Protein AF-A0A8T4CIF2-F1 (afdb_monomer_lite)

Sequence (148 aa):
MRYYLQEITRAQEEERKRIARELHDDTTQVLGSISRQLDNFLRKKHGFAPNEVFFLRDLQAQLNQGAQGVNRFVQNLRPSLLDDLGLIPALRSLVKELQESDGVSTGLKLCGRERRFSLEVELLLFRIVQEAVNNIRKHAQASEAEVV

Radius of gyration: 19.33 Å; chains: 1; bounding box: 46×39×64 Å

Foldseek 3Di:
DVVVVVVVVVVLLVVLVVVLVCLCVPPLVVLVVVLVVLVVCLVPDDDDDPVRNVVSVVVSVVSVVVSVVSVVVSCVSPNVCCVPPNQPSSLVVLQVCLCVPVVAAEEEDDPDDDDHDPSVVSRVVSVVVNVVSVCCRPPVPHNYDYHD

Secondary structure (DSSP, 8-state):
-HHHHHHHHHHHHHHHHHHHHHIIIIIIHHHHHHHHHHHHHHHH-----HHHHHHHHHHHHHHHHHHHHHHHHHHHH--HHHHHH-HHHHHHHHHHHHHHHH--EEEE---S------HHHHHHHHHHHHHHHHHIIIII--SEEEE-

Structure (mmCIF, N/CA/C/O backbone):
data_AF-A0A8T4CIF2-F1
#
_entry.id   AF-A0A8T4CIF2-F1
#
loop_
_atom_site.group_PDB
_atom_site.id
_atom_site.type_symbol
_atom_site.label_atom_id
_atom_site.label_alt_id
_atom_site.label_comp_id
_atom_site.label_asym_id
_atom_site.label_entity_id
_atom_site.label_seq_id
_atom_site.pdbx_PDB_ins_code
_atom_site.Cartn_x
_atom_site.Cartn_y
_atom_site.Cartn_z
_atom_site.occupancy
_atom_site.B_iso_or_equiv
_atom_site.auth_seq_id
_atom_site.auth_comp_id
_atom_site.auth_asym_id
_atom_site.auth_atom_id
_atom_site.pdbx_PDB_model_num
ATOM 1 N N . MET A 1 1 ? -5.654 17.792 31.485 1.00 66.50 1 MET A N 1
ATOM 2 C CA . MET A 1 1 ? -4.666 16.805 30.985 1.00 66.50 1 MET A CA 1
ATOM 3 C C . MET A 1 1 ? -5.206 15.961 29.827 1.00 66.50 1 MET A C 1
ATOM 5 O O . MET A 1 1 ? -4.569 15.957 28.788 1.00 66.50 1 MET A O 1
ATOM 9 N N . ARG A 1 2 ? -6.391 15.327 29.935 1.00 74.06 2 ARG A N 1
ATOM 10 C CA . ARG A 1 2 ? -6.993 14.543 28.827 1.00 74.06 2 ARG A CA 1
ATOM 11 C C . ARG A 1 2 ? -7.259 15.338 27.535 1.00 74.06 2 ARG A C 1
ATOM 13 O O . ARG A 1 2 ? -6.986 14.818 26.466 1.00 74.06 2 ARG A O 1
ATOM 20 N N . TYR A 1 3 ? -7.699 16.594 27.644 1.00 81.62 3 TYR A N 1
ATOM 21 C CA . TYR A 1 3 ? -7.923 17.480 26.489 1.00 81.62 3 TYR A CA 1
ATOM 22 C C . TYR A 1 3 ? -6.649 17.709 25.656 1.00 81.62 3 TYR A C 1
ATOM 24 O O . TYR A 1 3 ? -6.652 17.510 24.451 1.00 81.62 3 TYR A O 1
ATOM 32 N N . TYR A 1 4 ? -5.530 18.037 26.311 1.00 83.38 4 TYR A N 1
ATOM 33 C CA . TYR A 1 4 ? -4.248 18.243 25.628 1.00 83.38 4 TYR A CA 1
ATOM 34 C C . TYR A 1 4 ? -3.726 16.973 24.953 1.00 83.38 4 TYR A C 1
ATOM 36 O O . TYR A 1 4 ? -3.153 17.055 23.876 1.00 83.38 4 TYR A O 1
ATOM 44 N N . LEU A 1 5 ? -3.947 15.800 25.557 1.00 83.12 5 LEU A N 1
ATOM 45 C CA . LEU A 1 5 ? -3.587 14.528 24.928 1.00 83.12 5 LEU A CA 1
ATOM 46 C C . LEU A 1 5 ? -4.413 14.277 23.660 1.00 83.12 5 LEU A C 1
ATOM 48 O O . LEU A 1 5 ? -3.841 13.894 22.648 1.00 83.12 5 LEU A O 1
ATOM 52 N N . GLN A 1 6 ? -5.722 14.547 23.693 1.00 82.38 6 GLN A N 1
ATOM 53 C CA . GLN A 1 6 ? -6.579 14.433 22.508 1.00 82.38 6 GLN A CA 1
ATOM 54 C C . GLN A 1 6 ? -6.160 15.403 21.397 1.00 82.38 6 GLN A C 1
ATOM 56 O O . GLN A 1 6 ? -6.044 14.984 20.250 1.00 82.38 6 GLN A O 1
ATOM 61 N N . GLU A 1 7 ? -5.866 16.660 21.731 1.00 85.19 7 GLU A N 1
ATOM 62 C CA . GLU A 1 7 ? -5.411 17.656 20.752 1.00 85.19 7 GLU A CA 1
ATOM 63 C C . GLU A 1 7 ? -4.050 17.296 20.141 1.00 85.19 7 GLU A C 1
ATOM 65 O O . GLU A 1 7 ? -3.871 17.416 18.932 1.00 85.19 7 GLU A O 1
ATOM 70 N N . ILE A 1 8 ? -3.104 16.780 20.936 1.00 89.00 8 ILE A N 1
ATOM 71 C CA . ILE A 1 8 ? -1.807 16.312 20.423 1.00 89.00 8 ILE A CA 1
ATOM 72 C C . ILE A 1 8 ? -1.992 15.116 19.483 1.00 89.00 8 ILE A C 1
ATOM 74 O O . ILE A 1 8 ? -1.406 15.098 18.401 1.00 89.00 8 ILE A O 1
ATOM 78 N N . THR A 1 9 ? -2.805 14.126 19.864 1.00 83.31 9 THR A N 1
ATOM 79 C CA . THR A 1 9 ? -3.092 12.966 19.006 1.00 83.31 9 THR A CA 1
ATOM 80 C C . THR A 1 9 ? -3.753 13.399 17.702 1.00 83.31 9 THR A C 1
ATOM 82 O O . THR A 1 9 ? -3.343 12.960 16.631 1.00 83.31 9 THR A O 1
ATOM 85 N N . ARG A 1 10 ? -4.725 14.311 17.769 1.00 82.25 10 ARG A N 1
ATOM 86 C CA . ARG A 1 10 ? -5.386 14.852 16.583 1.00 82.25 10 ARG A CA 1
ATOM 87 C C . ARG A 1 10 ? -4.408 15.592 15.672 1.00 82.25 10 ARG A C 1
ATOM 89 O O . ARG A 1 10 ? -4.390 15.324 14.475 1.00 82.25 10 ARG A O 1
ATOM 96 N N . ALA A 1 11 ? -3.570 16.465 16.227 1.00 86.00 11 ALA A N 1
ATOM 97 C CA . ALA A 1 11 ? -2.552 17.180 15.463 1.00 86.00 11 ALA A CA 1
ATOM 98 C C . ALA A 1 11 ? -1.562 16.214 14.787 1.00 86.00 11 ALA A C 1
ATOM 100 O O . ALA A 1 11 ? -1.193 16.411 13.631 1.00 86.00 11 ALA A O 1
ATOM 101 N N . GLN A 1 12 ? -1.175 15.129 15.465 1.00 87.00 12 GLN A N 1
ATOM 102 C CA . GLN A 1 12 ? -0.344 14.084 14.864 1.00 87.00 12 GLN A CA 1
ATOM 103 C C . GLN A 1 12 ? -1.046 13.363 13.705 1.00 87.00 12 GLN A C 1
ATOM 105 O O . GLN A 1 12 ? -0.405 13.088 12.692 1.00 87.00 12 GLN A O 1
ATOM 110 N N . GLU A 1 13 ? -2.339 13.063 13.819 1.00 83.44 13 GLU A N 1
ATOM 111 C CA . GLU A 1 13 ? -3.110 12.440 12.734 1.00 83.44 13 GLU A CA 1
ATOM 112 C C . GLU A 1 13 ? -3.302 13.379 11.535 1.00 83.44 13 GLU A C 1
ATOM 114 O O . GLU A 1 13 ? -3.204 12.955 10.379 1.00 83.44 13 GLU A O 1
ATOM 119 N N . GLU A 1 14 ? -3.521 14.670 11.788 1.00 85.69 14 GLU A N 1
ATOM 120 C CA . GLU A 1 14 ? -3.579 15.696 10.744 1.00 85.69 14 GLU A CA 1
ATOM 121 C C . GLU A 1 14 ? -2.226 15.857 10.031 1.00 85.69 14 GLU A C 1
ATOM 123 O O . GLU A 1 14 ? -2.179 15.973 8.804 1.00 85.69 14 GLU A O 1
ATOM 128 N N . GLU A 1 15 ? -1.116 15.758 10.760 1.00 89.19 15 GLU A N 1
ATOM 129 C CA . GLU A 1 15 ? 0.220 15.808 10.167 1.00 89.19 15 GLU A CA 1
ATOM 130 C C . GLU A 1 15 ? 0.539 14.544 9.356 1.00 89.19 15 GLU A C 1
ATOM 132 O O . GLU A 1 15 ? 0.995 14.631 8.214 1.00 89.19 15 GLU A O 1
ATOM 137 N N . ARG A 1 16 ? 0.191 13.355 9.868 1.00 88.19 16 ARG A N 1
ATOM 138 C CA . ARG A 1 16 ? 0.268 12.097 9.101 1.00 88.19 16 ARG A CA 1
ATOM 139 C C . ARG A 1 16 ? -0.547 12.182 7.811 1.00 88.19 16 ARG A C 1
ATOM 141 O O . ARG A 1 16 ? -0.088 11.724 6.767 1.00 88.19 16 ARG A O 1
ATOM 148 N N . LYS A 1 17 ? -1.730 12.807 7.855 1.00 84.38 17 LYS A N 1
ATOM 149 C CA . LYS A 1 17 ? -2.561 13.093 6.672 1.00 84.38 17 LYS A CA 1
ATOM 150 C C . LYS A 1 17 ? -1.881 14.001 5.672 1.00 84.38 17 LYS A C 1
ATOM 152 O O . LYS A 1 17 ? -2.031 13.777 4.471 1.00 84.38 17 LYS A O 1
ATOM 157 N N . ARG A 1 18 ? -1.231 15.060 6.141 1.00 88.25 18 ARG A N 1
ATOM 158 C CA . ARG A 1 18 ? -0.542 16.014 5.273 1.00 88.25 18 ARG A CA 1
ATOM 159 C C . ARG A 1 18 ? 0.618 15.331 4.554 1.00 88.25 18 ARG A C 1
ATOM 161 O O . ARG A 1 18 ? 0.627 15.311 3.329 1.00 88.25 18 ARG A O 1
ATOM 168 N N . ILE A 1 19 ? 1.498 14.668 5.304 1.00 89.50 19 ILE A N 1
ATOM 169 C CA 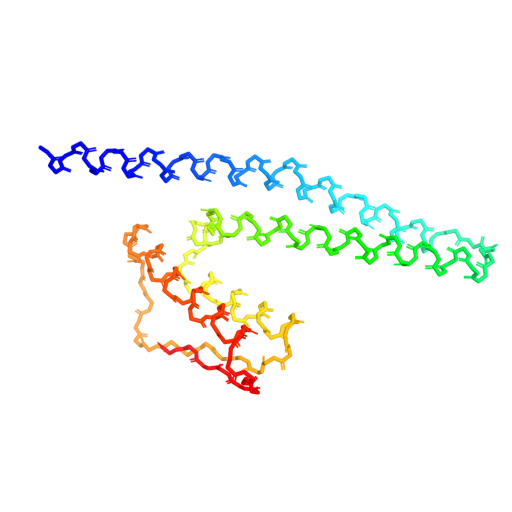. ILE A 1 19 ? 2.671 13.976 4.756 1.00 89.50 19 ILE A CA 1
ATOM 170 C C . ILE A 1 19 ? 2.254 12.848 3.798 1.00 89.50 19 ILE A C 1
ATOM 172 O O . ILE A 1 19 ? 2.850 12.690 2.737 1.00 89.50 19 ILE A O 1
ATOM 176 N N . ALA A 1 20 ? 1.214 12.072 4.132 1.00 86.94 20 ALA A N 1
ATOM 177 C CA . ALA A 1 20 ? 0.744 10.987 3.268 1.00 86.94 20 ALA A CA 1
ATOM 178 C C . ALA A 1 20 ? 0.238 11.510 1.916 1.00 86.94 20 ALA A C 1
ATOM 180 O O . ALA A 1 20 ? 0.521 10.900 0.887 1.00 86.94 20 ALA A O 1
ATOM 181 N N . ARG A 1 21 ? -0.476 12.645 1.917 1.00 84.06 21 ARG A N 1
ATOM 182 C CA . ARG A 1 21 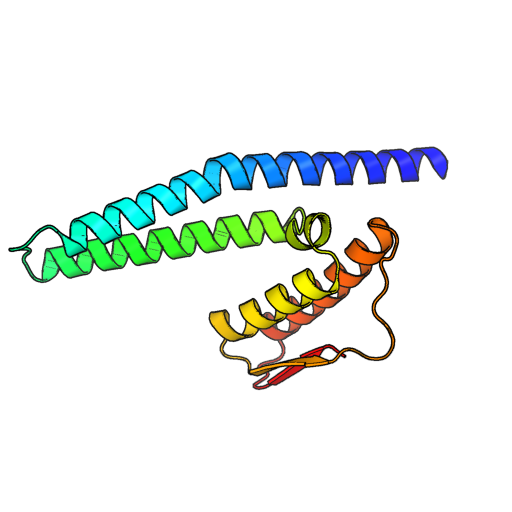? -0.943 13.300 0.689 1.00 84.06 21 ARG A CA 1
ATOM 183 C C . ARG A 1 21 ? 0.212 13.846 -0.138 1.00 84.06 21 ARG A C 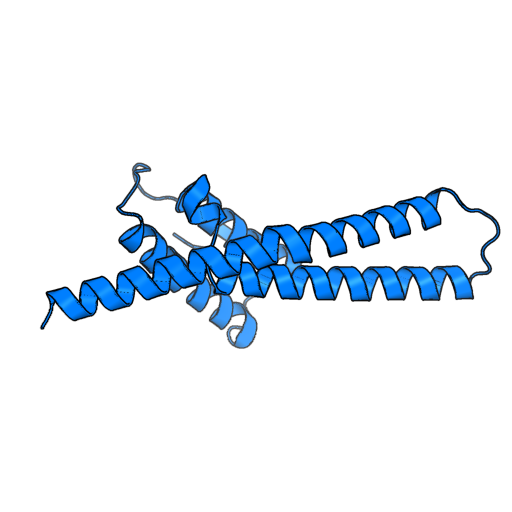1
ATOM 185 O O . ARG A 1 21 ? 0.287 13.509 -1.307 1.00 84.06 21 ARG A O 1
ATOM 192 N N . GLU A 1 22 ? 1.143 14.582 0.467 1.00 86.50 22 GLU A N 1
ATOM 193 C CA . GLU A 1 22 ? 2.319 15.112 -0.245 1.00 86.50 22 GLU A CA 1
ATOM 194 C C . GLU A 1 22 ? 3.144 13.990 -0.897 1.00 86.50 22 GLU A C 1
ATOM 196 O O . GLU A 1 22 ? 3.489 14.064 -2.072 1.00 86.50 22 GLU A O 1
ATOM 201 N N . LEU A 1 23 ? 3.384 12.885 -0.185 1.00 85.75 23 LEU A N 1
ATOM 202 C CA . LEU A 1 23 ? 4.086 11.730 -0.754 1.00 85.75 23 LEU A CA 1
ATOM 203 C C . LEU A 1 23 ? 3.295 11.033 -1.868 1.00 85.75 23 LEU A C 1
ATOM 205 O O . LEU A 1 23 ? 3.884 10.571 -2.850 1.00 85.75 23 LEU A O 1
ATOM 209 N N . HIS A 1 24 ? 1.973 10.925 -1.731 1.00 80.94 24 HIS A N 1
ATOM 210 C CA . HIS A 1 24 ? 1.136 10.338 -2.771 1.00 80.94 24 HIS A CA 1
ATOM 211 C C . HIS A 1 24 ? 1.131 11.204 -4.036 1.00 80.94 24 HIS A C 1
ATOM 213 O O . HIS A 1 24 ? 1.447 10.706 -5.120 1.00 80.94 24 HIS A O 1
ATOM 219 N N . ASP A 1 25 ? 0.831 12.490 -3.881 1.00 80.81 25 ASP A N 1
ATOM 220 C CA . ASP A 1 25 ? 0.671 13.434 -4.981 1.00 80.81 25 ASP A CA 1
ATOM 221 C C . ASP A 1 25 ? 1.999 13.677 -5.703 1.00 80.81 25 ASP A C 1
ATOM 223 O O . ASP A 1 25 ? 2.046 13.565 -6.924 1.00 80.81 25 ASP A O 1
ATOM 227 N N . ASP A 1 26 ? 3.102 13.884 -4.982 1.00 82.12 26 ASP A N 1
ATOM 228 C CA . ASP A 1 26 ? 4.379 14.191 -5.630 1.00 82.12 26 ASP A CA 1
ATOM 229 C C . ASP A 1 26 ? 5.135 12.922 -6.041 1.00 82.12 26 ASP A C 1
ATOM 231 O O . ASP A 1 26 ? 5.588 12.781 -7.178 1.00 82.12 26 ASP A O 1
ATOM 235 N N . THR A 1 27 ? 5.285 11.953 -5.134 1.00 84.06 27 THR A N 1
ATOM 236 C CA . THR A 1 27 ? 6.225 10.840 -5.360 1.00 84.06 27 THR A CA 1
ATOM 237 C C . THR A 1 27 ? 5.586 9.701 -6.150 1.00 84.06 27 THR A C 1
ATOM 239 O O . THR A 1 27 ? 6.175 9.191 -7.107 1.00 84.06 27 THR A O 1
ATOM 242 N N . THR A 1 28 ? 4.362 9.300 -5.792 1.00 80.69 28 THR A N 1
ATOM 243 C CA . THR A 1 28 ? 3.689 8.172 -6.464 1.00 80.69 28 THR A CA 1
ATOM 244 C C . THR A 1 28 ? 3.302 8.537 -7.896 1.00 80.69 28 THR A C 1
ATOM 246 O O . THR A 1 28 ? 3.469 7.717 -8.805 1.00 80.69 28 THR A O 1
ATOM 249 N N . GLN A 1 29 ? 2.851 9.774 -8.135 1.00 82.88 29 GLN A N 1
ATOM 250 C CA . GLN A 1 29 ? 2.520 10.232 -9.486 1.00 82.88 29 GLN A CA 1
ATOM 251 C C . GLN A 1 29 ? 3.747 10.288 -10.400 1.00 82.88 29 GLN A C 1
ATOM 253 O O . GLN A 1 29 ? 3.670 9.818 -11.540 1.00 82.88 29 GLN A O 1
ATOM 258 N N . VAL A 1 30 ? 4.883 10.803 -9.913 1.00 88.75 30 VAL A N 1
ATOM 259 C CA . VAL A 1 30 ? 6.131 10.857 -10.691 1.00 88.75 30 VAL A CA 1
ATOM 260 C C . VAL A 1 30 ? 6.605 9.449 -11.049 1.00 88.75 30 VAL A C 1
ATOM 262 O O . VAL A 1 30 ? 6.837 9.170 -12.227 1.00 88.75 30 VAL A O 1
ATOM 265 N N . LEU A 1 31 ? 6.660 8.527 -10.082 1.00 87.88 31 LEU A N 1
ATOM 266 C CA . LEU A 1 31 ? 7.051 7.137 -10.341 1.00 87.88 31 LEU A CA 1
ATOM 267 C C . LEU A 1 31 ? 6.092 6.446 -11.322 1.00 87.88 31 LEU A C 1
ATOM 269 O O . LEU A 1 31 ? 6.529 5.802 -12.277 1.00 87.88 31 LEU A O 1
ATOM 273 N N . GLY A 1 32 ? 4.781 6.636 -11.159 1.00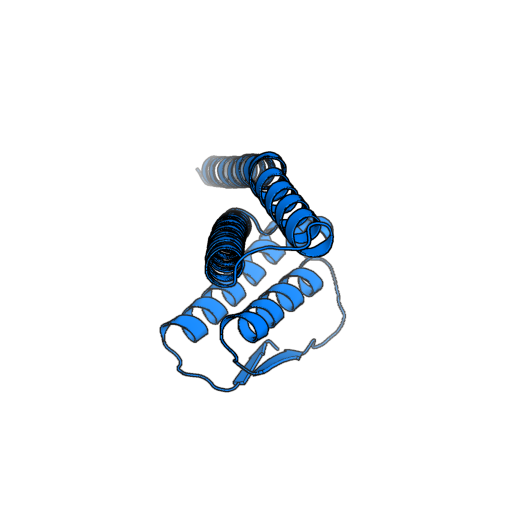 85.00 32 GLY A N 1
ATOM 274 C CA . GLY A 1 32 ? 3.781 6.106 -12.087 1.00 85.00 32 GLY A CA 1
ATOM 275 C C . GLY A 1 32 ? 3.878 6.711 -13.494 1.00 85.00 32 GLY A C 1
ATOM 276 O O . GLY A 1 32 ? 3.593 6.038 -14.486 1.00 85.00 32 GLY A O 1
ATOM 277 N N . SER A 1 33 ? 4.280 7.977 -13.615 1.00 89.12 33 SER A N 1
ATOM 278 C CA . SER A 1 33 ? 4.547 8.626 -14.903 1.00 89.12 33 SER A CA 1
ATOM 279 C C . SER A 1 33 ? 5.766 8.011 -15.592 1.00 89.12 33 SER A C 1
ATOM 281 O O . SER A 1 33 ? 5.662 7.592 -16.746 1.00 89.12 33 SER A O 1
ATOM 283 N N . ILE A 1 34 ? 6.880 7.856 -14.870 1.00 90.62 34 ILE A N 1
ATOM 284 C CA . ILE A 1 34 ? 8.111 7.248 -15.397 1.00 90.62 34 ILE A CA 1
ATOM 285 C C . ILE A 1 34 ? 7.856 5.797 -15.831 1.00 90.62 34 ILE A C 1
ATOM 287 O O . ILE A 1 34 ? 8.246 5.416 -16.935 1.00 90.62 34 ILE A O 1
ATOM 291 N N . SER A 1 35 ? 7.129 5.008 -15.027 1.00 88.62 35 SER A N 1
ATOM 292 C CA . SER A 1 35 ? 6.779 3.616 -15.363 1.00 88.62 35 SER A CA 1
ATOM 293 C C . SER A 1 35 ? 6.014 3.532 -16.684 1.00 88.62 35 SER A C 1
ATOM 295 O O . SER A 1 35 ? 6.350 2.742 -17.569 1.00 88.62 35 SER A O 1
ATOM 297 N N . ARG A 1 36 ? 5.021 4.415 -16.863 1.00 88.62 36 ARG A N 1
ATOM 298 C CA . ARG A 1 36 ? 4.222 4.502 -18.094 1.00 88.62 36 ARG A CA 1
ATOM 299 C C . ARG A 1 36 ? 5.043 4.973 -19.291 1.00 88.62 36 ARG A C 1
ATOM 301 O O . ARG A 1 36 ? 4.863 4.448 -20.387 1.00 88.62 36 ARG A O 1
ATOM 308 N N . GLN A 1 37 ? 5.928 5.952 -19.111 1.00 90.62 37 GLN A N 1
ATOM 309 C CA . GLN A 1 37 ? 6.816 6.420 -20.179 1.00 90.62 37 GLN A CA 1
ATOM 310 C C . GLN A 1 37 ? 7.756 5.306 -20.650 1.00 90.62 37 GLN A C 1
ATOM 312 O O . GLN A 1 37 ? 7.897 5.101 -21.856 1.00 90.62 37 GLN A O 1
ATOM 317 N N . LEU A 1 38 ? 8.327 4.545 -19.715 1.00 90.50 38 LEU A N 1
ATOM 318 C CA . LEU A 1 38 ? 9.194 3.410 -20.015 1.00 90.50 38 LEU A CA 1
ATOM 319 C C . LEU A 1 38 ? 8.439 2.275 -20.723 1.00 90.50 38 LEU A C 1
ATOM 321 O O . LEU A 1 38 ? 8.923 1.764 -21.732 1.00 90.50 38 LEU A O 1
ATOM 325 N N . ASP A 1 39 ? 7.231 1.926 -20.263 1.00 87.81 39 ASP A N 1
ATOM 326 C CA . ASP A 1 39 ? 6.411 0.898 -20.922 1.00 87.81 39 ASP A CA 1
ATOM 327 C C . ASP A 1 39 ? 6.033 1.315 -22.352 1.00 87.81 39 ASP A C 1
ATOM 329 O O . ASP A 1 39 ? 6.124 0.528 -23.295 1.00 87.81 39 ASP A O 1
ATOM 333 N N . ASN A 1 40 ? 5.684 2.590 -22.545 1.00 89.31 40 ASN A N 1
ATOM 334 C CA . ASN A 1 40 ? 5.406 3.146 -23.867 1.00 89.31 40 ASN A CA 1
ATOM 335 C C . ASN A 1 40 ? 6.637 3.121 -24.782 1.00 89.31 40 ASN A C 1
ATOM 337 O O . ASN A 1 40 ? 6.505 2.821 -25.969 1.00 89.31 40 ASN A O 1
ATOM 341 N N . PHE A 1 41 ? 7.823 3.428 -24.252 1.00 88.69 41 PHE A N 1
ATOM 342 C CA . PHE A 1 41 ? 9.076 3.381 -25.004 1.00 88.69 41 PHE A CA 1
ATOM 343 C C . PHE A 1 41 ? 9.404 1.956 -25.463 1.00 88.69 41 PHE A C 1
ATOM 345 O O . PHE A 1 41 ? 9.696 1.746 -26.642 1.00 88.69 41 PHE A O 1
ATOM 352 N N . LEU A 1 42 ? 9.258 0.976 -24.566 1.00 87.38 42 LEU A N 1
ATOM 353 C CA . LEU A 1 42 ? 9.446 -0.445 -24.863 1.00 87.38 42 LEU A CA 1
ATOM 354 C C . LEU A 1 42 ? 8.470 -0.967 -25.925 1.00 87.38 42 LEU A C 1
ATOM 356 O O . LEU A 1 42 ? 8.850 -1.798 -26.745 1.00 87.38 42 LEU A O 1
ATOM 360 N N . ARG A 1 43 ? 7.222 -0.482 -25.932 1.00 86.06 43 ARG A N 1
ATOM 361 C CA . ARG A 1 43 ? 6.211 -0.884 -26.925 1.00 86.06 43 ARG A CA 1
ATOM 362 C C . ARG A 1 43 ? 6.414 -0.242 -28.299 1.00 86.06 43 ARG A C 1
ATOM 364 O O . ARG A 1 43 ? 6.100 -0.873 -29.302 1.00 86.06 43 ARG A O 1
ATOM 371 N N . LYS A 1 44 ? 6.869 1.017 -28.351 1.00 87.75 44 LYS A N 1
ATOM 372 C CA . LYS A 1 44 ? 6.940 1.812 -29.594 1.00 87.75 44 LYS A CA 1
ATOM 373 C C . LYS A 1 44 ? 8.259 1.681 -30.349 1.00 87.75 44 LYS A C 1
ATOM 375 O O . LYS A 1 44 ? 8.268 1.866 -31.562 1.00 87.75 44 LYS A O 1
ATOM 380 N N . LYS A 1 45 ? 9.375 1.440 -29.658 1.00 84.00 45 LYS A N 1
ATOM 381 C CA . LYS A 1 45 ? 10.688 1.334 -30.301 1.00 84.00 45 LYS A CA 1
ATOM 382 C C . LYS A 1 45 ? 10.975 -0.124 -30.664 1.00 84.00 45 LYS A C 1
ATOM 384 O O . LYS A 1 45 ? 10.807 -1.031 -29.856 1.00 84.00 45 LYS A O 1
ATOM 389 N N . HIS A 1 46 ? 11.420 -0.334 -31.897 1.00 81.25 46 HIS A N 1
ATOM 390 C CA . HIS A 1 46 ? 11.844 -1.634 -32.412 1.00 81.25 46 HIS A CA 1
ATOM 391 C C . HIS A 1 46 ? 13.361 -1.647 -32.633 1.00 81.25 46 HIS A C 1
ATOM 393 O O . HIS A 1 46 ? 13.992 -0.592 -32.694 1.00 81.25 46 HIS A O 1
ATOM 399 N N . GLY A 1 47 ? 13.944 -2.843 -32.752 1.00 85.62 47 GLY A N 1
ATOM 400 C CA . GLY A 1 47 ? 15.375 -3.010 -33.027 1.00 85.62 47 GLY A CA 1
ATOM 401 C C . GLY A 1 47 ? 16.285 -2.962 -31.798 1.00 85.62 47 GLY A C 1
ATOM 402 O O . GLY A 1 47 ? 17.486 -2.781 -31.957 1.00 85.62 47 GLY A O 1
ATOM 403 N N . PHE A 1 48 ? 15.738 -3.125 -30.590 1.00 85.75 48 PHE A N 1
ATOM 404 C CA . PHE A 1 48 ? 16.564 -3.333 -29.402 1.00 85.75 48 PHE A CA 1
ATOM 405 C C . PHE A 1 48 ? 17.316 -4.660 -29.491 1.00 85.75 48 PHE A C 1
ATOM 407 O O . PHE A 1 48 ? 16.729 -5.693 -29.828 1.00 85.75 48 PHE A O 1
ATOM 414 N N . ALA A 1 49 ? 18.593 -4.645 -29.123 1.00 90.44 49 ALA A N 1
ATOM 415 C CA . ALA A 1 49 ? 19.316 -5.874 -28.854 1.00 90.44 49 ALA A CA 1
ATOM 416 C C . ALA A 1 49 ? 18.700 -6.574 -27.624 1.00 90.44 49 ALA A C 1
ATOM 418 O O . ALA A 1 49 ? 18.215 -5.895 -26.713 1.00 90.44 49 ALA A O 1
ATOM 419 N N . PRO A 1 50 ? 18.747 -7.918 -27.531 1.00 87.69 50 PRO A N 1
ATOM 420 C CA . PRO A 1 50 ? 18.173 -8.647 -26.398 1.00 87.69 50 PRO A CA 1
ATOM 421 C C . PRO A 1 50 ? 18.624 -8.108 -25.031 1.00 87.69 50 PRO A C 1
ATOM 423 O O . PRO A 1 50 ? 17.797 -7.901 -24.147 1.00 87.69 50 PRO A O 1
ATOM 426 N N . ASN A 1 51 ? 19.913 -7.786 -24.884 1.00 90.75 51 ASN A N 1
ATOM 427 C CA . ASN A 1 51 ? 20.480 -7.252 -23.641 1.00 90.75 51 ASN A CA 1
ATOM 428 C C . ASN A 1 51 ? 19.888 -5.887 -23.245 1.00 90.75 51 ASN A C 1
ATOM 430 O O . ASN A 1 51 ? 19.712 -5.620 -22.059 1.00 90.75 51 ASN A O 1
ATOM 434 N N . GLU A 1 52 ? 19.543 -5.036 -24.216 1.00 90.88 52 GLU A N 1
ATOM 435 C CA . GLU A 1 52 ? 18.904 -3.740 -23.955 1.00 90.88 52 GLU A CA 1
ATOM 436 C C . GLU A 1 52 ? 17.469 -3.928 -23.454 1.00 90.88 52 GLU A C 1
ATOM 438 O O . GLU A 1 52 ? 17.043 -3.246 -22.524 1.00 90.88 52 GLU A O 1
ATOM 443 N N . VAL A 1 53 ? 16.732 -4.891 -24.024 1.00 87.81 53 VAL A N 1
ATOM 444 C CA . VAL A 1 53 ? 15.381 -5.236 -23.557 1.00 87.81 53 VAL A CA 1
ATOM 445 C C . VAL A 1 53 ? 15.428 -5.757 -22.123 1.00 87.81 53 VAL A C 1
ATOM 447 O O . VAL A 1 53 ? 14.626 -5.320 -21.298 1.00 87.81 53 VAL A O 1
ATOM 450 N N . PHE A 1 54 ? 16.372 -6.651 -21.811 1.00 89.69 54 PHE A N 1
ATOM 451 C CA . PHE A 1 54 ? 16.561 -7.162 -20.452 1.00 89.69 54 PHE A CA 1
ATOM 452 C C . PHE A 1 54 ? 16.864 -6.039 -19.459 1.00 89.69 54 PHE A C 1
ATOM 454 O O . PHE A 1 54 ? 16.181 -5.936 -18.442 1.00 89.69 54 PHE A O 1
ATOM 461 N N . PHE A 1 55 ? 17.818 -5.160 -19.775 1.00 91.50 55 PHE A N 1
ATOM 462 C CA . PHE A 1 55 ? 18.164 -4.022 -18.923 1.00 91.50 55 PHE A CA 1
ATOM 463 C C . PHE A 1 55 ? 16.967 -3.092 -18.668 1.00 91.50 55 PHE A C 1
ATOM 465 O O . PHE A 1 55 ? 16.696 -2.715 -17.530 1.00 91.50 55 PHE A O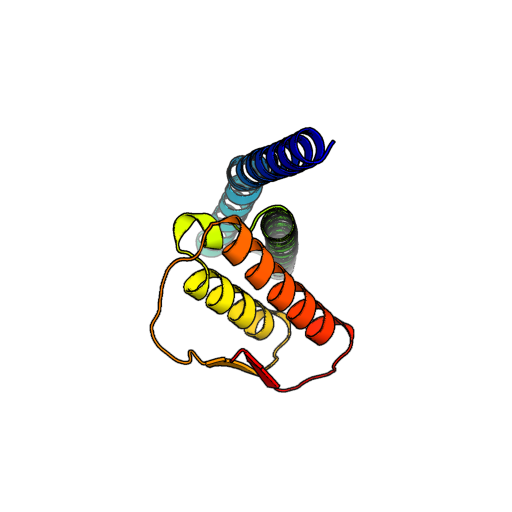 1
ATOM 472 N N . LEU A 1 56 ? 16.204 -2.748 -19.710 1.00 90.19 56 LEU A N 1
ATOM 473 C CA . LEU A 1 56 ? 15.041 -1.866 -19.577 1.00 90.19 56 LEU A CA 1
ATOM 474 C C . LEU A 1 56 ? 13.896 -2.515 -18.787 1.00 90.19 56 LEU A C 1
ATOM 476 O O . LEU A 1 56 ? 13.194 -1.824 -18.048 1.00 90.19 56 LEU A O 1
ATOM 480 N N . ARG A 1 57 ? 13.699 -3.832 -18.924 1.00 88.75 57 ARG A N 1
ATOM 481 C CA . ARG A 1 57 ? 12.725 -4.586 -18.123 1.00 88.75 57 ARG A CA 1
ATOM 482 C C . ARG A 1 57 ? 13.132 -4.663 -16.657 1.00 88.75 57 ARG A C 1
ATOM 484 O O . ARG A 1 57 ? 12.268 -4.501 -15.800 1.00 88.75 57 ARG A O 1
ATOM 491 N N . ASP A 1 58 ? 14.416 -4.854 -16.374 1.00 91.88 58 ASP A N 1
ATOM 492 C CA . ASP A 1 58 ? 14.934 -4.826 -15.007 1.00 91.88 58 ASP A CA 1
ATOM 493 C C . ASP A 1 58 ? 14.740 -3.442 -14.368 1.00 91.88 58 ASP A C 1
ATOM 495 O O . ASP A 1 58 ? 14.180 -3.326 -13.279 1.00 91.88 58 ASP A O 1
ATOM 499 N N . LEU A 1 59 ? 15.056 -2.369 -15.101 1.00 91.44 59 LEU A N 1
ATOM 500 C CA . LEU A 1 59 ? 14.815 -0.995 -14.652 1.00 91.44 59 LEU A CA 1
ATOM 501 C C . LEU A 1 59 ? 13.323 -0.732 -14.381 1.00 91.44 59 LEU A C 1
ATOM 503 O O . LEU A 1 59 ? 12.972 -0.114 -13.375 1.00 91.44 59 LEU A O 1
ATOM 507 N N . GLN A 1 60 ? 12.431 -1.244 -15.237 1.00 89.12 60 GLN A N 1
ATOM 508 C CA . GLN A 1 60 ? 10.983 -1.176 -15.019 1.00 89.12 60 GLN A CA 1
ATOM 509 C C . GLN A 1 60 ? 10.563 -1.918 -13.741 1.00 89.12 60 GLN A C 1
ATOM 511 O O . GLN A 1 60 ? 9.731 -1.413 -12.983 1.00 89.12 60 GLN A O 1
ATOM 516 N N . ALA A 1 61 ? 11.138 -3.094 -13.480 1.00 88.19 61 ALA A N 1
ATOM 517 C CA . ALA A 1 61 ? 10.862 -3.869 -12.276 1.00 88.19 61 ALA A CA 1
ATOM 518 C C . ALA A 1 61 ? 11.326 -3.136 -11.008 1.00 88.19 61 ALA A C 1
ATOM 520 O O . ALA A 1 61 ? 10.537 -2.999 -10.072 1.00 88.19 61 ALA A O 1
ATOM 521 N N . GLN A 1 62 ? 12.546 -2.589 -10.998 1.00 89.25 62 GLN A N 1
ATOM 522 C CA . GLN A 1 62 ? 13.072 -1.805 -9.874 1.00 89.25 62 GLN A CA 1
ATOM 523 C C . GLN A 1 62 ? 12.216 -0.562 -9.592 1.00 89.25 62 GLN A C 1
ATOM 525 O O . GLN A 1 62 ? 11.887 -0.267 -8.442 1.00 89.25 62 GLN A O 1
ATOM 530 N N . LEU A 1 63 ? 11.788 0.146 -10.641 1.00 90.06 63 LEU A N 1
ATOM 531 C CA . LEU A 1 63 ? 10.926 1.317 -10.508 1.00 90.06 63 LEU A CA 1
ATOM 532 C C . LEU A 1 63 ? 9.549 0.953 -9.927 1.00 90.06 63 LEU A C 1
ATOM 534 O O . LEU A 1 63 ? 9.050 1.638 -9.032 1.00 90.06 63 LEU A O 1
ATOM 538 N N . ASN A 1 64 ? 8.954 -0.150 -10.387 1.00 85.00 64 ASN A N 1
ATOM 539 C CA . ASN A 1 64 ? 7.690 -0.647 -9.847 1.00 85.00 64 ASN A CA 1
ATOM 540 C C . ASN A 1 64 ? 7.829 -1.081 -8.379 1.00 85.00 64 ASN A C 1
ATOM 542 O O . ASN A 1 64 ? 6.954 -0.769 -7.571 1.00 85.00 64 ASN A O 1
ATOM 546 N N . GLN A 1 65 ? 8.935 -1.732 -8.006 1.00 84.81 65 GLN A N 1
ATOM 547 C CA . GLN A 1 65 ? 9.226 -2.076 -6.610 1.00 84.81 65 GLN A CA 1
ATOM 548 C C . GLN A 1 65 ? 9.370 -0.828 -5.728 1.00 84.81 65 GLN A C 1
ATOM 550 O O . GLN A 1 65 ? 8.804 -0.780 -4.634 1.00 84.81 65 GLN A O 1
ATOM 555 N N . GLY A 1 66 ? 10.067 0.206 -6.210 1.00 85.06 66 GLY A N 1
ATOM 556 C CA . GLY A 1 66 ? 10.180 1.493 -5.520 1.00 85.06 66 GLY A CA 1
ATOM 557 C C . GLY A 1 66 ? 8.821 2.168 -5.316 1.00 85.06 66 GLY A C 1
ATOM 558 O O . GLY A 1 66 ? 8.490 2.566 -4.199 1.00 85.06 66 GLY A O 1
ATOM 559 N N . ALA A 1 67 ? 7.988 2.214 -6.361 1.00 84.50 67 ALA A N 1
ATOM 560 C CA . ALA A 1 67 ? 6.631 2.761 -6.293 1.00 84.50 67 ALA A CA 1
ATOM 561 C C . ALA A 1 67 ? 5.744 1.998 -5.299 1.00 84.50 67 ALA A C 1
ATOM 563 O O . ALA A 1 67 ? 5.027 2.610 -4.508 1.00 84.50 67 ALA A O 1
ATOM 564 N N . GLN A 1 68 ? 5.825 0.664 -5.281 1.00 82.12 68 GLN A N 1
ATOM 565 C CA . GLN A 1 68 ? 5.144 -0.158 -4.278 1.00 82.12 68 GLN A CA 1
ATOM 566 C C . GLN A 1 68 ? 5.660 0.124 -2.860 1.00 82.12 68 GLN A C 1
ATOM 568 O O . GLN A 1 68 ? 4.874 0.175 -1.918 1.00 82.12 68 GLN A O 1
ATOM 573 N N . GLY A 1 69 ? 6.967 0.342 -2.688 1.00 82.94 69 GLY A N 1
ATOM 574 C CA . GLY A 1 69 ? 7.560 0.762 -1.417 1.00 82.94 69 GLY A CA 1
ATOM 575 C C . GLY A 1 69 ? 6.978 2.079 -0.898 1.00 82.94 69 GLY A C 1
ATOM 576 O O . GLY A 1 69 ? 6.537 2.142 0.249 1.00 82.94 69 GLY A O 1
ATOM 577 N N . VAL A 1 70 ? 6.906 3.099 -1.758 1.00 86.06 70 VAL A N 1
ATOM 578 C CA . VAL A 1 70 ? 6.310 4.404 -1.424 1.00 86.06 70 VAL A CA 1
ATOM 579 C C . VAL A 1 70 ? 4.827 4.263 -1.096 1.00 86.06 70 VAL A C 1
ATOM 581 O O . VAL A 1 70 ? 4.388 4.765 -0.065 1.00 86.06 70 VAL A O 1
ATOM 584 N N . ASN A 1 71 ? 4.062 3.523 -1.903 1.00 79.44 71 ASN A N 1
ATOM 585 C CA . ASN A 1 71 ? 2.647 3.271 -1.625 1.00 79.44 71 ASN A CA 1
ATOM 586 C C . ASN A 1 71 ? 2.442 2.593 -0.267 1.00 79.44 71 ASN A C 1
ATOM 588 O O . ASN A 1 71 ? 1.595 3.031 0.508 1.00 79.44 71 ASN A O 1
ATOM 592 N N . ARG A 1 72 ? 3.249 1.581 0.070 1.00 79.25 72 ARG A N 1
ATOM 593 C CA . ARG A 1 72 ? 3.204 0.950 1.398 1.00 79.25 72 ARG A CA 1
ATOM 594 C C . ARG A 1 72 ? 3.524 1.944 2.508 1.00 79.25 72 ARG A C 1
ATOM 596 O O . ARG A 1 72 ? 2.857 1.934 3.538 1.00 79.25 72 ARG A O 1
ATOM 603 N N . PHE A 1 73 ? 4.503 2.825 2.309 1.00 83.31 73 PHE A N 1
ATOM 604 C CA . PHE A 1 73 ? 4.823 3.867 3.283 1.00 83.31 73 PHE A CA 1
ATOM 605 C C . PHE A 1 73 ? 3.664 4.857 3.474 1.00 83.31 73 PHE A C 1
ATOM 607 O O . PHE A 1 73 ? 3.287 5.133 4.610 1.00 83.31 73 PHE A O 1
ATOM 614 N N . VAL A 1 74 ? 3.037 5.316 2.387 1.00 84.69 74 VAL A N 1
ATOM 615 C CA . VAL A 1 74 ? 1.845 6.179 2.422 1.00 84.69 74 VAL A CA 1
ATOM 616 C C . VAL A 1 74 ? 0.698 5.494 3.168 1.00 84.69 74 VAL A C 1
ATOM 618 O O . VAL A 1 74 ? 0.151 6.082 4.097 1.00 84.69 74 VAL A O 1
ATOM 621 N N . GLN A 1 75 ? 0.388 4.234 2.847 1.00 79.19 75 GLN A N 1
ATOM 622 C CA . GLN A 1 75 ? -0.661 3.449 3.517 1.00 79.19 75 GLN A CA 1
ATOM 623 C C . GLN A 1 75 ? -0.364 3.229 5.009 1.00 79.19 75 GLN A C 1
ATOM 625 O O . GLN A 1 75 ? -1.262 3.279 5.853 1.00 79.19 75 GLN A O 1
ATOM 630 N N . ASN A 1 76 ? 0.907 3.020 5.360 1.00 80.94 76 ASN A N 1
ATOM 631 C CA . ASN A 1 76 ? 1.353 2.921 6.747 1.00 80.94 76 ASN A CA 1
ATOM 632 C C . ASN A 1 76 ? 1.285 4.259 7.478 1.00 80.94 76 ASN A C 1
ATOM 634 O O . ASN A 1 76 ? 1.147 4.271 8.700 1.00 80.94 76 ASN A O 1
ATOM 638 N N . LEU A 1 77 ? 1.366 5.382 6.776 1.00 83.00 77 LEU A N 1
ATOM 639 C CA . LEU A 1 77 ? 1.256 6.694 7.387 1.00 83.00 77 LEU A CA 1
ATOM 640 C C . LEU A 1 77 ? -0.210 7.078 7.582 1.00 83.00 77 LEU A C 1
ATOM 642 O O . LEU A 1 77 ? -0.619 7.367 8.709 1.00 83.00 77 LEU A O 1
ATOM 646 N N . ARG A 1 78 ? -1.009 6.986 6.515 1.00 82.69 78 ARG A N 1
ATOM 647 C CA . ARG A 1 78 ? -2.454 7.188 6.543 1.00 82.69 78 ARG A CA 1
ATOM 648 C C . ARG A 1 78 ? -3.142 6.425 5.403 1.00 82.69 78 ARG A C 1
ATOM 650 O O . ARG A 1 78 ? -2.871 6.715 4.239 1.00 82.69 78 ARG A O 1
ATOM 657 N N . PRO A 1 79 ? -4.059 5.497 5.709 1.00 81.44 79 PRO A N 1
ATOM 658 C CA . PRO A 1 79 ? -4.773 4.746 4.684 1.00 81.44 79 PRO A CA 1
ATOM 659 C C . PRO A 1 79 ? -5.808 5.639 3.984 1.00 81.44 79 PRO A C 1
ATOM 661 O O . PRO A 1 79 ? -6.943 5.739 4.430 1.00 81.44 79 PRO A O 1
ATOM 664 N N . SER A 1 80 ? -5.438 6.300 2.884 1.00 77.88 80 SER A N 1
ATOM 665 C CA . SER A 1 80 ? -6.317 7.244 2.163 1.00 77.88 80 SER A CA 1
ATOM 666 C C . SER A 1 80 ? -7.636 6.615 1.707 1.00 77.88 80 SER A C 1
ATOM 668 O O . SER A 1 80 ? -8.688 7.240 1.785 1.00 77.88 80 SER A O 1
ATOM 670 N N . LEU A 1 81 ? -7.606 5.333 1.331 1.00 79.81 81 LEU A N 1
ATOM 671 C CA . LEU A 1 81 ? -8.801 4.584 0.938 1.00 79.81 81 LEU A CA 1
ATOM 672 C C . LEU A 1 81 ? -9.846 4.507 2.065 1.00 79.81 81 LEU A C 1
ATOM 674 O O . LEU A 1 81 ? -11.045 4.476 1.794 1.00 79.81 81 LEU A O 1
ATOM 678 N N . LEU A 1 82 ? -9.393 4.510 3.322 1.00 85.31 82 LEU A N 1
ATOM 679 C CA . LEU A 1 82 ? -10.258 4.565 4.498 1.00 85.31 82 LEU A CA 1
ATOM 680 C C . LEU A 1 82 ? -10.967 5.917 4.606 1.00 85.31 82 LEU A C 1
ATOM 682 O O . LEU A 1 82 ? -12.153 5.967 4.923 1.00 85.31 82 LEU A O 1
ATOM 686 N N . ASP A 1 83 ? -10.251 7.005 4.329 1.00 80.50 83 ASP A N 1
ATOM 687 C CA . ASP A 1 83 ? -10.822 8.349 4.370 1.00 80.50 83 ASP A CA 1
ATOM 688 C C . ASP A 1 83 ? -11.860 8.550 3.267 1.00 80.50 83 ASP A C 1
ATOM 690 O O . ASP A 1 83 ? -12.956 9.044 3.535 1.00 80.50 83 ASP A O 1
ATOM 694 N N . ASP A 1 84 ? -11.518 8.140 2.046 1.00 82.12 84 ASP A N 1
ATOM 695 C CA . ASP A 1 84 ? -12.305 8.446 0.854 1.00 82.12 84 ASP A CA 1
ATOM 696 C C . ASP A 1 84 ? -13.488 7.487 0.688 1.00 82.12 84 ASP A C 1
ATOM 698 O O . ASP A 1 84 ? -14.595 7.905 0.348 1.00 82.12 84 ASP A O 1
ATOM 702 N N . LEU A 1 85 ? -13.275 6.191 0.949 1.00 85.00 85 LEU A N 1
ATOM 703 C CA . LEU A 1 85 ? -14.259 5.139 0.675 1.00 85.00 85 LEU A CA 1
ATOM 704 C C . LEU A 1 85 ? -14.759 4.418 1.935 1.00 85.00 85 LEU A C 1
ATOM 706 O O . LEU A 1 85 ? -15.809 3.778 1.896 1.00 85.00 85 LEU A O 1
ATOM 710 N N . GLY A 1 86 ? -14.068 4.554 3.068 1.00 89.31 86 GLY A N 1
ATOM 711 C CA . GLY A 1 86 ? -14.444 3.925 4.336 1.00 89.31 86 GLY A CA 1
ATOM 712 C C . GLY A 1 86 ? -13.776 2.579 4.600 1.00 89.31 86 GLY A C 1
ATOM 713 O O . GLY A 1 86 ? -12.928 2.098 3.846 1.00 89.31 86 GLY A O 1
ATOM 714 N N . LEU A 1 87 ? -14.168 1.964 5.719 1.00 92.06 87 LEU A N 1
ATOM 715 C CA . LEU A 1 87 ? -13.503 0.777 6.263 1.00 92.06 87 LEU A CA 1
ATOM 716 C C . LEU A 1 87 ? -13.559 -0.432 5.330 1.00 92.06 87 LEU A C 1
ATOM 718 O O . LEU A 1 87 ? -12.536 -1.069 5.098 1.00 92.06 87 LEU A O 1
ATOM 722 N N . ILE A 1 88 ? -14.730 -0.750 4.776 1.00 92.50 88 ILE A N 1
ATOM 723 C CA . ILE A 1 88 ? -14.904 -1.973 3.983 1.00 92.50 88 ILE A CA 1
ATOM 724 C C . ILE A 1 88 ? -14.054 -1.956 2.700 1.00 92.50 88 ILE A C 1
ATOM 726 O O . ILE A 1 88 ? -13.328 -2.928 2.467 1.00 92.50 88 ILE A O 1
ATOM 730 N N . PRO A 1 89 ? -14.061 -0.884 1.881 1.00 91.19 89 PRO A N 1
ATOM 731 C CA . PRO A 1 89 ? -13.167 -0.794 0.726 1.00 91.19 89 PRO A CA 1
ATOM 732 C C . PRO A 1 89 ? -11.686 -0.837 1.116 1.00 91.19 89 PRO A C 1
ATOM 734 O O . PRO A 1 89 ? -10.904 -1.514 0.447 1.00 91.19 89 PRO A O 1
ATOM 737 N N . ALA A 1 90 ? -11.314 -0.184 2.223 1.00 91.12 90 ALA A N 1
ATOM 738 C CA . ALA A 1 90 ? -9.949 -0.202 2.737 1.00 91.12 90 ALA A CA 1
ATOM 739 C C . ALA A 1 90 ? -9.485 -1.622 3.103 1.00 91.12 90 ALA A C 1
ATOM 741 O O . ALA A 1 90 ? -8.436 -2.067 2.636 1.00 91.12 90 ALA A O 1
ATOM 742 N N . LEU A 1 91 ? -10.291 -2.369 3.866 1.00 93.44 91 LEU A N 1
ATOM 743 C CA . LEU A 1 91 ? -9.999 -3.758 4.233 1.00 93.44 91 LEU A CA 1
ATOM 744 C C . LEU A 1 91 ? -9.921 -4.670 3.007 1.00 93.44 91 LEU A C 1
ATOM 746 O O . LEU A 1 91 ? -9.020 -5.499 2.916 1.00 93.44 91 LEU A O 1
ATOM 750 N N . ARG A 1 92 ? -10.822 -4.488 2.033 1.00 92.62 92 ARG A N 1
ATOM 751 C CA . ARG A 1 92 ? -10.816 -5.264 0.786 1.00 92.62 92 ARG A CA 1
ATOM 752 C C . ARG A 1 92 ? -9.524 -5.056 -0.004 1.00 92.62 92 ARG A C 1
ATOM 754 O O . ARG A 1 92 ? -8.973 -6.017 -0.531 1.00 92.62 92 ARG A O 1
ATOM 761 N N . SER A 1 93 ? -9.034 -3.819 -0.073 1.00 90.00 93 SER A N 1
ATOM 762 C CA . SER A 1 93 ? -7.755 -3.519 -0.721 1.00 90.00 93 SER A CA 1
ATOM 763 C C . SER A 1 93 ? -6.579 -4.147 0.024 1.00 90.00 93 SER A C 1
ATOM 765 O O . SER A 1 93 ? -5.696 -4.712 -0.611 1.00 90.00 93 SER A O 1
ATOM 767 N N . LEU A 1 94 ? -6.584 -4.086 1.358 1.00 89.81 94 LEU A N 1
ATOM 768 C CA . LEU A 1 94 ? -5.523 -4.642 2.196 1.00 89.81 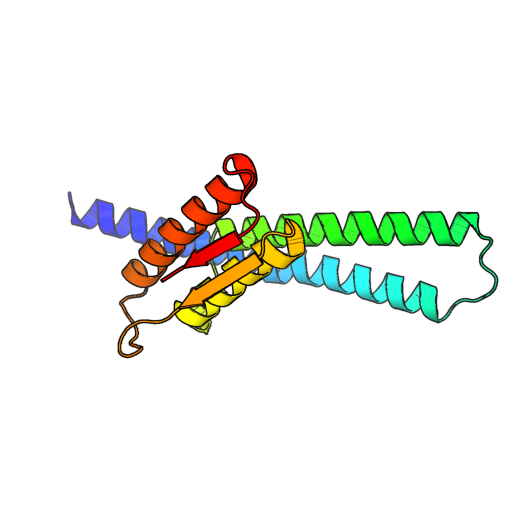94 LEU A CA 1
ATOM 769 C C . LEU A 1 94 ? -5.387 -6.167 2.026 1.00 89.81 94 LEU A C 1
ATOM 771 O O . LEU A 1 94 ? -4.280 -6.667 1.840 1.00 89.81 94 LEU A O 1
ATOM 775 N N . VAL A 1 95 ? -6.498 -6.913 2.047 1.00 92.38 95 VAL A N 1
ATOM 776 C CA . VAL A 1 95 ? -6.453 -8.375 1.849 1.00 92.38 95 VAL A CA 1
ATOM 777 C C . VAL A 1 95 ? -6.079 -8.750 0.411 1.00 92.38 95 VAL A C 1
ATOM 779 O O . VAL A 1 95 ? -5.368 -9.732 0.199 1.00 92.38 95 VAL A O 1
ATOM 782 N N . LYS A 1 96 ? -6.487 -7.943 -0.579 1.00 90.38 96 LYS A N 1
ATOM 783 C CA . LYS A 1 96 ? -6.095 -8.129 -1.983 1.00 90.38 96 LYS A CA 1
ATOM 784 C C . LYS A 1 96 ? -4.590 -7.939 -2.176 1.00 90.38 96 LYS A C 1
ATOM 786 O O . LYS A 1 96 ? -3.974 -8.718 -2.892 1.00 90.38 96 LYS A O 1
ATOM 791 N N . GLU A 1 97 ? -3.993 -6.954 -1.504 1.00 87.31 97 GLU A N 1
ATOM 792 C CA . GLU A 1 97 ? -2.545 -6.723 -1.545 1.00 87.31 97 GLU A CA 1
ATOM 793 C C . GLU A 1 97 ? -1.762 -7.919 -0.985 1.00 87.31 97 GLU A C 1
ATOM 795 O O . GLU A 1 97 ? -0.755 -8.309 -1.575 1.00 87.31 97 GLU A O 1
ATOM 800 N N . LEU A 1 98 ? -2.233 -8.521 0.116 1.00 88.31 98 LEU A N 1
ATOM 801 C CA . LEU A 1 98 ? -1.638 -9.737 0.684 1.00 88.31 98 LEU A CA 1
ATOM 802 C C . LEU A 1 98 ? -1.686 -10.902 -0.320 1.00 88.31 98 LEU A C 1
ATOM 804 O O . LEU A 1 98 ? -0.698 -11.611 -0.492 1.00 88.31 98 LEU A O 1
ATOM 808 N N . GLN A 1 99 ? -2.798 -11.062 -1.039 1.00 90.50 99 GLN A N 1
ATOM 809 C CA . GLN A 1 99 ? -2.912 -12.094 -2.070 1.00 90.50 99 GLN A CA 1
ATOM 810 C C . GLN A 1 99 ? -1.978 -11.844 -3.261 1.00 90.50 99 GLN A C 1
ATOM 812 O O . GLN A 1 99 ? -1.298 -12.761 -3.715 1.00 90.50 99 GLN A O 1
ATOM 817 N N . GLU A 1 100 ? -1.924 -10.610 -3.767 1.00 85.94 100 GLU A N 1
ATOM 818 C CA . GLU A 1 100 ? -1.113 -10.250 -4.938 1.00 85.94 100 GLU A CA 1
ATOM 819 C C . GLU A 1 100 ? 0.393 -10.266 -4.653 1.00 85.94 100 GLU A C 1
ATOM 821 O O . GLU A 1 100 ? 1.175 -10.645 -5.523 1.00 85.94 100 GLU A O 1
ATOM 826 N N . SER A 1 101 ? 0.802 -9.853 -3.452 1.00 83.38 101 SER A N 1
ATOM 827 C CA . SER A 1 101 ? 2.218 -9.694 -3.101 1.00 83.38 101 SER A CA 1
ATOM 828 C C . SER A 1 101 ? 2.831 -10.960 -2.515 1.00 83.38 101 SER A C 1
ATOM 830 O O . SER A 1 101 ? 4.009 -11.224 -2.746 1.00 83.38 101 SER A O 1
ATOM 832 N N . ASP A 1 102 ? 2.051 -11.723 -1.746 1.00 85.88 102 ASP A N 1
ATOM 833 C CA . ASP A 1 102 ? 2.564 -12.819 -0.920 1.00 85.88 102 ASP A CA 1
ATOM 834 C C . ASP A 1 102 ? 1.968 -14.187 -1.305 1.00 85.88 102 ASP A C 1
ATOM 836 O O . ASP A 1 102 ? 2.379 -15.211 -0.766 1.00 85.88 102 ASP A O 1
ATOM 840 N N . GLY A 1 103 ? 1.017 -14.233 -2.249 1.00 87.88 103 GLY A N 1
ATOM 841 C CA . GLY A 1 103 ? 0.437 -15.480 -2.767 1.00 87.88 103 GLY A CA 1
ATOM 842 C C . GLY A 1 103 ? -0.491 -16.213 -1.791 1.00 87.88 103 GLY A C 1
ATOM 843 O O . GLY A 1 103 ? -0.863 -17.357 -2.043 1.00 87.88 103 GLY A O 1
ATOM 844 N N . VAL A 1 104 ? -0.871 -15.568 -0.688 1.00 92.69 104 VAL A N 1
ATOM 845 C CA . VAL A 1 104 ? -1.802 -16.112 0.308 1.00 92.69 104 VAL A CA 1
ATOM 846 C C . VAL A 1 104 ? -3.229 -15.980 -0.226 1.00 92.69 104 VAL A C 1
ATOM 848 O O . VAL A 1 104 ? -3.632 -14.894 -0.632 1.00 92.69 104 VAL A O 1
ATOM 851 N N . SER A 1 105 ? -4.022 -17.053 -0.221 1.00 93.75 105 SER A N 1
ATOM 852 C CA . SER A 1 105 ? -5.450 -16.957 -0.558 1.00 93.75 105 SER A CA 1
ATOM 853 C C . SER A 1 105 ? -6.163 -16.105 0.493 1.00 93.75 105 SER A C 1
ATOM 855 O O . SER A 1 105 ? -6.072 -16.423 1.678 1.00 93.75 105 SER A O 1
ATOM 857 N N . THR A 1 106 ? -6.845 -15.020 0.109 1.00 94.62 106 THR A N 1
ATOM 858 C CA . THR A 1 106 ? -7.493 -14.133 1.086 1.00 94.62 106 THR A CA 1
ATOM 859 C C . THR A 1 106 ? -8.996 -13.970 0.883 1.00 94.62 106 THR A C 1
ATOM 861 O O . THR A 1 106 ? -9.504 -13.912 -0.237 1.00 94.62 106 THR A O 1
ATOM 864 N N . GLY A 1 107 ? -9.720 -13.870 2.000 1.00 93.19 107 GLY A N 1
ATOM 865 C CA . GLY A 1 107 ? -11.159 -13.620 2.044 1.00 93.19 107 GLY A CA 1
ATOM 866 C C . GLY A 1 107 ? -11.517 -12.439 2.947 1.00 93.19 107 GLY A C 1
ATOM 867 O O . GLY A 1 107 ? -10.883 -12.211 3.976 1.00 93.19 107 GLY A O 1
ATOM 868 N N . LEU A 1 108 ? -12.559 -11.696 2.564 1.00 94.69 108 LEU A N 1
ATOM 869 C CA . LEU A 1 108 ? -13.225 -10.714 3.424 1.00 94.69 108 LEU A CA 1
ATOM 870 C C . LEU A 1 108 ? -14.709 -11.063 3.509 1.00 94.69 108 LEU A C 1
ATOM 872 O O . LEU A 1 108 ? -15.451 -10.894 2.534 1.00 94.69 108 LEU A O 1
ATOM 876 N N . LYS A 1 109 ? -15.136 -11.516 4.682 1.00 94.00 109 LYS A N 1
ATOM 877 C CA . LYS A 1 109 ? -16.523 -11.808 5.017 1.00 94.00 109 LYS A CA 1
ATOM 878 C C . LYS A 1 109 ? -17.087 -10.653 5.832 1.00 94.00 109 LYS A C 1
ATOM 880 O O . LYS A 1 109 ? -16.432 -10.132 6.718 1.00 94.00 109 LYS A O 1
ATOM 885 N N . LEU A 1 110 ? -18.300 -10.223 5.497 1.00 92.38 110 LEU A N 1
ATOM 886 C CA . LEU A 1 110 ? -18.975 -9.127 6.189 1.00 92.38 110 LEU A CA 1
ATOM 887 C C . LEU A 1 110 ? -20.184 -9.679 6.929 1.00 92.38 110 LEU A C 1
ATOM 889 O O . LEU A 1 110 ? -21.088 -10.246 6.311 1.00 92.38 110 LEU A O 1
ATOM 893 N N . CYS A 1 111 ? -20.205 -9.499 8.246 1.00 91.06 111 CYS A N 1
ATOM 894 C CA . CYS A 1 111 ? -21.322 -9.903 9.089 1.00 91.06 111 CYS A CA 1
ATOM 895 C C . CYS A 1 111 ? -22.162 -8.684 9.498 1.00 91.06 111 CYS A C 1
ATOM 897 O O . CYS A 1 111 ? -21.648 -7.703 10.031 1.00 91.06 111 CYS A O 1
ATOM 899 N N . GLY A 1 112 ? -23.480 -8.757 9.293 1.00 89.06 112 GLY A N 1
ATOM 900 C CA . GLY A 1 112 ? -24.415 -7.697 9.679 1.00 89.06 112 GLY A CA 1
ATOM 901 C C . GLY A 1 112 ? -24.642 -6.637 8.596 1.00 89.06 112 GLY A C 1
ATOM 902 O O . GLY A 1 112 ? -24.520 -6.911 7.404 1.00 89.06 112 GLY A O 1
ATOM 903 N N . ARG A 1 113 ? -25.054 -5.432 9.013 1.00 86.56 113 ARG A N 1
ATOM 904 C CA . ARG A 1 113 ? -25.300 -4.298 8.109 1.00 86.56 113 ARG A CA 1
ATOM 905 C C . ARG A 1 113 ? -24.129 -3.330 8.129 1.00 86.56 113 ARG A C 1
ATOM 907 O O . ARG A 1 113 ? -23.704 -2.893 9.196 1.00 86.56 113 ARG A O 1
ATOM 914 N N . GLU A 1 114 ? -23.680 -2.957 6.938 1.00 84.75 114 GLU A N 1
ATOM 915 C CA . GLU A 1 114 ? -22.680 -1.914 6.756 1.00 84.75 114 GLU A CA 1
ATOM 916 C C . GLU A 1 114 ? -23.171 -0.581 7.336 1.00 84.75 114 GLU A C 1
ATOM 918 O O . GLU A 1 114 ? -24.314 -0.163 7.134 1.00 84.75 114 GLU A O 1
ATOM 923 N N . ARG A 1 115 ? -22.288 0.081 8.083 1.00 86.44 115 ARG A N 1
ATOM 924 C CA . ARG A 1 115 ? -22.477 1.428 8.621 1.00 86.44 115 ARG A CA 1
ATOM 925 C C . ARG A 1 115 ? -21.124 2.116 8.726 1.00 86.44 115 ARG A C 1
ATOM 927 O O . ARG A 1 115 ? -20.114 1.450 8.938 1.00 86.44 115 ARG A O 1
ATOM 934 N N . ARG A 1 116 ? -21.115 3.447 8.656 1.00 84.31 116 ARG A N 1
ATOM 935 C CA . ARG A 1 116 ? -19.920 4.238 8.968 1.00 84.31 116 ARG A CA 1
ATOM 936 C C . ARG A 1 116 ? -19.743 4.356 10.481 1.00 84.31 116 ARG A C 1
ATOM 938 O O . ARG A 1 116 ? -20.724 4.484 11.229 1.00 84.31 116 ARG A O 1
ATOM 945 N N . PHE A 1 117 ? -18.494 4.310 10.923 1.00 88.69 117 PHE A N 1
ATOM 946 C CA . PHE A 1 117 ? -18.108 4.692 12.280 1.00 88.69 117 PHE A CA 1
ATOM 947 C C . PHE A 1 117 ? -17.493 6.095 12.261 1.00 88.69 117 PHE A C 1
ATOM 949 O O . PHE A 1 117 ? -17.373 6.718 11.205 1.00 88.69 117 PHE A O 1
ATOM 956 N N . SER A 1 118 ? -17.124 6.628 13.430 1.00 89.56 118 SER A N 1
ATOM 957 C CA . SER A 1 118 ? -16.245 7.798 13.438 1.00 89.56 118 SER A CA 1
ATOM 958 C C . SER A 1 118 ? -14.913 7.429 12.782 1.00 89.56 118 SER A C 1
ATOM 960 O O . SER A 1 118 ? -14.465 6.285 12.881 1.00 89.56 118 SER A O 1
ATOM 962 N N . LEU A 1 119 ? -14.265 8.401 12.139 1.00 83.75 119 LEU A N 1
ATOM 963 C CA . LEU A 1 119 ? -12.997 8.177 11.440 1.00 83.75 119 LEU A CA 1
ATOM 964 C C . LEU A 1 119 ? -11.932 7.545 12.352 1.00 83.75 119 LEU A C 1
ATOM 966 O O . LEU A 1 119 ? -11.185 6.676 11.923 1.00 83.75 119 LEU A O 1
ATOM 970 N N . GLU A 1 120 ? -11.908 7.943 13.623 1.00 83.19 120 GLU A N 1
ATOM 971 C CA . GLU A 1 120 ? -11.012 7.396 14.647 1.00 83.19 120 GLU A CA 1
ATOM 972 C C . GLU A 1 120 ? -11.228 5.893 14.868 1.00 83.19 120 GLU A C 1
ATOM 974 O O . GLU A 1 120 ? -10.265 5.133 14.963 1.00 83.19 120 GLU A O 1
ATOM 979 N N . VAL A 1 121 ? -12.488 5.450 14.914 1.00 90.25 121 VAL A N 1
ATOM 980 C CA . VAL A 1 121 ? -12.836 4.033 15.087 1.00 90.25 121 VAL A CA 1
ATOM 981 C C . VAL A 1 121 ? -12.524 3.248 13.818 1.00 90.25 121 VAL A C 1
ATOM 983 O O . VAL A 1 121 ? -11.947 2.168 13.905 1.00 90.25 121 VAL A O 1
ATOM 986 N N . GLU A 1 122 ? -12.853 3.786 12.641 1.00 91.88 122 GLU A N 1
ATOM 987 C CA . GLU A 1 122 ? -12.507 3.148 11.365 1.00 91.88 122 GLU A CA 1
ATOM 988 C C . GLU A 1 122 ? -10.985 2.991 11.224 1.00 91.88 122 GLU A C 1
ATOM 990 O O . GLU A 1 122 ? -10.509 1.926 10.830 1.00 91.88 122 GLU A O 1
ATOM 995 N N . LEU A 1 123 ? -10.213 4.010 11.616 1.00 87.25 123 LEU A N 1
ATOM 996 C CA . LEU A 1 123 ? -8.752 3.980 11.580 1.00 87.25 123 LEU A CA 1
ATOM 997 C C . LEU A 1 123 ? -8.189 2.951 12.549 1.00 87.25 123 LEU A C 1
ATOM 999 O O . LEU A 1 123 ? -7.319 2.171 12.165 1.00 87.25 123 LEU A O 1
ATOM 1003 N N . LEU A 1 124 ? -8.702 2.907 13.778 1.00 89.31 124 LEU A N 1
ATOM 1004 C CA . LEU A 1 124 ? -8.279 1.921 14.765 1.00 89.31 124 LEU A CA 1
ATOM 1005 C C . LEU A 1 124 ? -8.531 0.490 14.271 1.00 89.31 124 LEU A C 1
ATOM 1007 O O . LEU A 1 124 ? -7.621 -0.337 14.304 1.00 89.31 124 LEU A O 1
ATOM 1011 N N . LEU A 1 125 ? -9.738 0.208 13.772 1.00 92.94 125 LEU A N 1
ATOM 1012 C CA . LEU A 1 125 ? -10.096 -1.106 13.232 1.00 92.94 125 LEU A CA 1
ATOM 1013 C C . LEU A 1 125 ? -9.210 -1.481 12.043 1.00 92.94 125 LEU A C 1
ATOM 1015 O O . LEU A 1 125 ? -8.681 -2.591 11.994 1.00 92.94 125 LEU A O 1
ATOM 1019 N N . PHE A 1 126 ? -8.988 -0.544 11.121 1.00 91.75 126 PHE A N 1
ATOM 1020 C CA . PHE A 1 126 ? -8.103 -0.769 9.987 1.00 91.75 126 PHE A CA 1
ATOM 1021 C C . PHE A 1 126 ? -6.676 -1.105 10.436 1.00 91.75 126 PHE A C 1
ATOM 1023 O O . PHE A 1 126 ? -6.084 -2.050 9.922 1.00 91.75 126 PHE A O 1
ATOM 1030 N N . ARG A 1 127 ? -6.126 -0.383 11.423 1.00 89.06 127 ARG A N 1
ATOM 1031 C CA . ARG A 1 127 ? -4.774 -0.636 11.952 1.00 89.06 127 ARG A CA 1
ATOM 1032 C C . ARG A 1 127 ? -4.636 -2.006 12.601 1.00 89.06 127 ARG A C 1
ATOM 1034 O O . ARG A 1 127 ? -3.606 -2.647 12.419 1.00 89.06 127 ARG A O 1
ATOM 1041 N N . ILE A 1 128 ? -5.665 -2.465 13.310 1.00 93.25 128 ILE A N 1
ATOM 1042 C CA . ILE A 1 128 ? -5.685 -3.810 13.898 1.00 93.25 128 ILE A CA 1
ATOM 1043 C C . ILE A 1 128 ? -5.570 -4.867 12.794 1.00 93.25 128 ILE A C 1
ATOM 1045 O O . ILE A 1 128 ? -4.714 -5.747 12.873 1.00 93.25 128 ILE A O 1
ATOM 1049 N N . VAL A 1 129 ? -6.383 -4.757 11.739 1.00 94.19 129 VAL A N 1
ATOM 1050 C CA . VAL A 1 129 ? -6.338 -5.718 10.626 1.00 94.19 129 VAL A CA 1
ATOM 1051 C C . VAL A 1 129 ? -5.034 -5.594 9.834 1.00 94.19 129 VAL A C 1
ATOM 1053 O O . VAL A 1 129 ? -4.453 -6.608 9.459 1.00 94.19 129 VAL A O 1
ATOM 1056 N N . GLN A 1 130 ? -4.528 -4.376 9.626 1.00 91.31 130 GLN A N 1
ATOM 1057 C CA . GLN A 1 130 ? -3.239 -4.129 8.974 1.00 91.31 130 GLN A CA 1
ATOM 1058 C C . GLN A 1 130 ? -2.095 -4.842 9.695 1.00 91.31 130 GLN A C 1
ATOM 1060 O O . GLN A 1 130 ? -1.286 -5.503 9.045 1.00 91.31 130 GLN A O 1
ATOM 1065 N N . GLU A 1 131 ? -2.036 -4.750 11.022 1.00 91.25 131 GLU A N 1
ATOM 1066 C CA . GLU A 1 131 ? -0.985 -5.419 11.786 1.00 91.25 131 GLU A CA 1
ATOM 1067 C C . GLU A 1 131 ? -1.166 -6.942 11.804 1.00 91.25 131 GLU A C 1
ATOM 1069 O O . GLU A 1 131 ? -0.188 -7.679 11.687 1.00 91.25 131 GLU A O 1
ATOM 1074 N N . ALA A 1 132 ? -2.406 -7.440 11.844 1.00 93.69 132 ALA A N 1
ATOM 1075 C CA . ALA A 1 132 ? -2.675 -8.869 11.686 1.00 93.69 132 ALA A CA 1
ATOM 1076 C C . ALA A 1 132 ? -2.184 -9.400 10.323 1.00 93.69 132 ALA A C 1
ATOM 1078 O O . ALA A 1 132 ? -1.491 -10.415 10.266 1.00 93.69 132 ALA A O 1
ATOM 1079 N N . VAL A 1 133 ? -2.460 -8.677 9.233 1.00 91.19 133 VAL A N 1
ATOM 1080 C CA . VAL A 1 133 ? -1.965 -8.987 7.879 1.00 91.19 133 VAL A CA 1
ATOM 1081 C C . VAL A 1 133 ? -0.434 -8.943 7.815 1.00 91.19 133 VAL A C 1
ATOM 1083 O O . VAL A 1 133 ? 0.193 -9.820 7.221 1.00 91.19 133 VAL A O 1
ATOM 1086 N N . ASN A 1 134 ? 0.192 -7.963 8.468 1.00 88.69 134 ASN A N 1
ATOM 1087 C CA . ASN A 1 134 ? 1.649 -7.853 8.555 1.00 88.69 134 ASN A CA 1
ATOM 1088 C C . ASN A 1 134 ? 2.276 -9.050 9.289 1.00 88.69 134 ASN A C 1
ATOM 1090 O O . ASN A 1 134 ? 3.301 -9.581 8.858 1.00 88.69 134 ASN A O 1
ATOM 1094 N N . ASN A 1 135 ? 1.637 -9.508 10.366 1.00 91.69 135 ASN A N 1
ATOM 1095 C CA . ASN A 1 135 ? 2.058 -10.697 11.101 1.00 91.69 135 ASN A CA 1
ATOM 1096 C C . ASN A 1 135 ? 1.916 -11.966 10.261 1.00 91.69 135 ASN A C 1
ATOM 1098 O O . ASN A 1 135 ? 2.815 -12.806 10.286 1.00 91.69 135 ASN A O 1
ATOM 1102 N N . ILE A 1 136 ? 0.847 -12.084 9.464 1.00 92.12 136 ILE A N 1
ATOM 1103 C CA . ILE A 1 136 ? 0.692 -13.195 8.516 1.00 92.12 136 ILE A CA 1
ATOM 1104 C C . ILE A 1 136 ? 1.874 -13.227 7.548 1.00 92.12 136 ILE A C 1
ATOM 1106 O O . ILE A 1 136 ? 2.558 -14.248 7.454 1.00 92.12 136 ILE A O 1
ATOM 1110 N N . ARG A 1 137 ? 2.166 -12.086 6.912 1.00 87.69 137 ARG A N 1
ATOM 1111 C CA . ARG A 1 137 ? 3.272 -11.934 5.959 1.00 87.69 137 ARG A CA 1
ATOM 1112 C C . ARG A 1 137 ? 4.625 -12.327 6.554 1.00 87.69 137 ARG A C 1
ATOM 1114 O O . ARG A 1 137 ? 5.420 -12.992 5.899 1.00 87.69 137 ARG A O 1
ATOM 1121 N N . LYS A 1 138 ? 4.913 -11.894 7.782 1.00 87.56 138 LYS A N 1
ATOM 1122 C CA . LYS A 1 138 ? 6.238 -12.079 8.395 1.00 87.56 138 LYS A CA 1
ATOM 1123 C C . LYS A 1 138 ? 6.419 -13.420 9.098 1.00 87.56 138 LYS A C 1
ATOM 1125 O O . LYS A 1 138 ? 7.554 -13.876 9.222 1.00 87.56 138 LYS A O 1
ATOM 1130 N N . HIS A 1 139 ? 5.343 -14.011 9.617 1.00 89.38 139 HIS A N 1
ATOM 1131 C CA . HIS A 1 139 ? 5.461 -15.053 10.640 1.00 89.38 139 HIS A CA 1
ATOM 1132 C C . HIS A 1 139 ? 4.575 -16.279 10.419 1.00 89.38 139 HIS A C 1
ATOM 1134 O O . HIS A 1 139 ? 4.936 -17.348 10.902 1.00 89.38 139 HIS A O 1
ATOM 1140 N N . ALA A 1 140 ? 3.438 -16.170 9.725 1.00 87.88 140 ALA A N 1
ATOM 1141 C CA . ALA A 1 140 ? 2.448 -17.250 9.753 1.00 87.88 140 ALA A CA 1
ATOM 1142 C C . ALA A 1 140 ? 2.726 -18.403 8.778 1.00 87.88 140 ALA A C 1
ATOM 1144 O O . ALA A 1 140 ? 2.202 -19.489 8.996 1.00 87.88 140 ALA A O 1
ATOM 1145 N N . GLN A 1 141 ? 3.495 -18.176 7.702 1.00 88.31 141 GLN A N 1
ATOM 1146 C CA . GLN A 1 141 ? 3.639 -19.137 6.589 1.00 88.31 141 GLN A CA 1
ATOM 1147 C C . GLN A 1 141 ? 2.278 -19.670 6.086 1.00 88.31 141 GLN A C 1
ATOM 1149 O O . GLN A 1 141 ? 2.146 -20.830 5.700 1.00 88.31 141 GLN A O 1
ATOM 1154 N N . ALA A 1 142 ? 1.243 -18.828 6.141 1.00 90.69 142 ALA A N 1
ATOM 1155 C CA . ALA A 1 142 ? -0.124 -19.230 5.849 1.00 90.69 142 ALA A CA 1
ATOM 1156 C C . ALA A 1 142 ? -0.351 -19.371 4.337 1.00 90.69 142 ALA A C 1
ATOM 1158 O O . ALA A 1 142 ? 0.100 -18.534 3.559 1.00 90.69 142 ALA A O 1
ATOM 1159 N N . SER A 1 143 ? -1.103 -20.394 3.929 1.00 92.00 143 SER A N 1
ATOM 1160 C CA . SER A 1 143 ? -1.607 -20.535 2.555 1.00 92.00 143 SER A CA 1
ATOM 1161 C C . SER A 1 143 ? -2.954 -19.836 2.344 1.00 92.00 143 SER A C 1
ATOM 1163 O O . SER A 1 143 ? -3.327 -19.552 1.207 1.00 92.00 143 SER A O 1
ATOM 1165 N N . GLU A 1 144 ? -3.681 -19.554 3.428 1.00 94.50 144 GLU A N 1
ATOM 1166 C CA . GLU A 1 144 ? -5.003 -18.929 3.414 1.00 94.50 144 GLU A CA 1
ATOM 1167 C C . GLU A 1 144 ? -5.212 -18.022 4.640 1.00 94.50 144 GLU A C 1
ATOM 1169 O O . GLU A 1 144 ? -4.704 -18.311 5.726 1.00 94.50 144 GLU A O 1
ATOM 1174 N N . ALA A 1 145 ? -5.960 -16.928 4.468 1.00 94.50 145 ALA A N 1
ATOM 1175 C CA . ALA A 1 145 ? -6.369 -16.014 5.531 1.00 94.50 145 ALA A CA 1
ATOM 1176 C C . ALA A 1 145 ? -7.778 -15.443 5.281 1.00 94.50 145 ALA A C 1
ATOM 1178 O O . ALA A 1 145 ? -8.083 -14.976 4.186 1.00 94.50 145 ALA A O 1
ATOM 1179 N N . GLU A 1 146 ? -8.625 -15.400 6.311 1.00 95.00 146 GLU A N 1
ATOM 1180 C CA . GLU A 1 146 ? -9.970 -14.811 6.237 1.00 95.00 146 GLU A CA 1
ATOM 1181 C C . GLU A 1 146 ? -10.127 -13.697 7.282 1.00 95.00 146 GLU A C 1
ATOM 1183 O O . GLU A 1 146 ? -9.806 -13.878 8.457 1.00 95.00 146 GLU A O 1
ATOM 1188 N N . VAL A 1 147 ? -10.623 -12.534 6.852 1.00 93.31 147 VAL A N 1
ATOM 1189 C CA . VAL A 1 147 ? -11.066 -11.439 7.729 1.00 93.31 147 VAL A CA 1
ATOM 1190 C C . VAL A 1 147 ? -12.593 -11.486 7.796 1.00 93.31 147 VAL A C 1
ATOM 1192 O O . VAL A 1 147 ? -13.237 -11.488 6.746 1.00 93.31 147 VAL A O 1
ATOM 1195 N N . VAL A 1 148 ? -13.168 -11.530 9.003 1.00 89.12 148 VAL A N 1
ATOM 1196 C CA . VAL A 1 148 ? -14.610 -11.755 9.255 1.00 89.12 148 VAL A CA 1
ATOM 1197 C C . VAL A 1 148 ? -15.233 -10.632 10.076 1.00 89.12 148 VAL A C 1
ATOM 1199 O O . VAL A 1 148 ? -14.544 -10.143 10.999 1.00 89.12 148 VAL A O 1
#

pLDDT: mean 87.43, std 4.48, range [66.5, 95.0]